Protein AF-A0A358DH69-F1 (afdb_monomer)

Foldseek 3Di:
DPPDDDVVPDQEDADQELAAAPDPVPPCCVSAPYHDNVSSCVVRVVVQCVSQDDDPPGGNGHYHYDDPDDPHDDDD

Structure (mmCIF, N/CA/C/O backbone):
data_AF-A0A358DH69-F1
#
_entry.id   AF-A0A358DH69-F1
#
loop_
_atom_site.group_PDB
_atom_site.id
_atom_site.type_symbol
_atom_site.label_atom_id
_atom_site.label_alt_id
_atom_site.label_comp_id
_atom_site.label_asym_id
_atom_site.label_entity_id
_atom_site.label_seq_id
_atom_site.pdbx_PDB_ins_code
_atom_site.Cartn_x
_atom_site.Cartn_y
_atom_site.Cartn_z
_atom_site.occupancy
_atom_site.B_iso_or_equiv
_atom_site.auth_seq_id
_atom_site.auth_comp_id
_atom_site.auth_asym_id
_atom_site.auth_atom_id
_atom_site.pdbx_PDB_model_num
ATOM 1 N N . SER A 1 1 ? -23.167 11.052 9.632 1.00 57.47 1 SER A N 1
ATOM 2 C CA . SER A 1 1 ? -24.411 10.328 9.988 1.00 57.47 1 SER A CA 1
ATOM 3 C C . SER A 1 1 ? -24.077 9.094 10.804 1.00 57.47 1 SER A C 1
ATOM 5 O O . SER A 1 1 ? -23.236 8.312 10.374 1.00 57.47 1 SER A O 1
ATOM 7 N N . LYS A 1 2 ? -24.712 8.904 11.964 1.00 74.38 2 LYS A N 1
ATOM 8 C CA . LYS A 1 2 ? -24.541 7.684 12.769 1.00 74.38 2 LYS A CA 1
ATOM 9 C C . LYS A 1 2 ? -25.149 6.477 12.035 1.00 74.38 2 LYS A C 1
ATOM 11 O O . LYS A 1 2 ? -26.188 6.621 11.401 1.00 74.38 2 LYS A O 1
ATOM 16 N N . GLY A 1 3 ? -24.485 5.321 12.093 1.00 76.75 3 GLY A N 1
ATOM 17 C CA . GLY A 1 3 ? -25.002 4.041 11.579 1.00 76.75 3 GLY A CA 1
ATOM 18 C C . GLY A 1 3 ? -24.874 3.789 10.070 1.00 76.75 3 GLY A C 1
ATOM 19 O O . GLY A 1 3 ? -25.276 2.729 9.605 1.00 76.75 3 GLY A O 1
ATOM 20 N N . LYS A 1 4 ? -24.294 4.714 9.297 1.00 78.50 4 LYS A N 1
ATOM 21 C CA . LYS A 1 4 ? -24.051 4.518 7.860 1.00 78.50 4 LYS A CA 1
ATOM 22 C C . LYS A 1 4 ? -22.784 3.681 7.627 1.00 78.50 4 LYS A C 1
ATOM 24 O O . LYS A 1 4 ? -21.735 4.030 8.160 1.00 78.50 4 LYS A O 1
ATOM 29 N N . ARG A 1 5 ? -22.899 2.590 6.860 1.00 79.12 5 ARG A N 1
ATOM 30 C CA . ARG A 1 5 ? -21.827 1.606 6.578 1.00 79.12 5 ARG A CA 1
ATOM 31 C C . ARG A 1 5 ? -21.667 1.299 5.077 1.00 79.12 5 ARG A C 1
ATOM 33 O O . ARG A 1 5 ? -21.223 0.217 4.715 1.00 79.12 5 ARG A O 1
ATOM 40 N N . GLY A 1 6 ? -22.121 2.201 4.206 1.00 79.44 6 GLY A N 1
ATOM 41 C CA . GLY A 1 6 ? -21.999 2.034 2.757 1.00 79.44 6 GLY A CA 1
ATOM 42 C C . GLY A 1 6 ? -20.564 2.198 2.244 1.00 79.44 6 GLY A C 1
ATOM 43 O O . GLY A 1 6 ? -19.650 2.562 2.983 1.00 79.44 6 GLY A O 1
ATOM 44 N N . ILE A 1 7 ? -20.374 1.977 0.944 1.00 74.31 7 ILE A N 1
ATOM 45 C CA . ILE A 1 7 ? -19.102 2.253 0.263 1.00 74.31 7 ILE A CA 1
ATOM 46 C C . ILE A 1 7 ? -18.783 3.750 0.413 1.00 74.31 7 ILE A C 1
ATOM 48 O O . ILE A 1 7 ? -19.676 4.591 0.301 1.00 74.31 7 ILE A O 1
ATOM 52 N N . TYR A 1 8 ? -17.524 4.070 0.727 1.00 73.44 8 TYR A N 1
ATOM 53 C CA . TYR A 1 8 ? -17.053 5.422 1.073 1.00 73.44 8 TYR A CA 1
ATOM 54 C C . TYR A 1 8 ? -17.642 6.008 2.370 1.00 73.44 8 TYR A C 1
ATOM 56 O O . TYR A 1 8 ? -17.526 7.206 2.623 1.00 73.44 8 TYR A O 1
ATOM 64 N N . GLN A 1 9 ? -18.269 5.182 3.214 1.00 79.94 9 GLN A N 1
ATOM 65 C CA . GLN A 1 9 ? -18.790 5.589 4.518 1.00 79.94 9 GLN A CA 1
ATOM 66 C C . GLN A 1 9 ? -18.085 4.789 5.616 1.00 79.94 9 GLN A C 1
ATOM 68 O O . GLN A 1 9 ? -18.374 3.616 5.832 1.00 79.94 9 GLN A O 1
ATOM 73 N N . GLY A 1 10 ? -17.161 5.432 6.328 1.00 84.00 10 GLY A N 1
ATOM 74 C CA . GLY A 1 10 ? -16.416 4.810 7.421 1.00 84.00 10 GLY A CA 1
ATOM 75 C C . GLY A 1 10 ? -14.948 5.211 7.419 1.00 84.00 10 GLY A C 1
ATOM 76 O O . GLY A 1 10 ? -14.573 6.225 6.838 1.00 84.00 10 GLY A O 1
ATOM 77 N N . LEU A 1 11 ? -14.130 4.403 8.091 1.00 88.06 11 LEU A N 1
ATOM 78 C CA . LEU A 1 11 ? -12.686 4.614 8.210 1.00 88.06 11 LEU A CA 1
ATOM 79 C C . LEU A 1 11 ? -11.886 3.796 7.183 1.00 88.06 11 LEU A C 1
ATOM 81 O O . LEU A 1 11 ? -10.666 3.764 7.265 1.00 88.06 11 LEU A O 1
ATOM 85 N N . THR A 1 12 ? -12.539 3.113 6.239 1.00 88.19 12 THR A N 1
ATOM 86 C CA . THR A 1 12 ? -11.881 2.277 5.226 1.00 88.19 12 THR A CA 1
ATOM 87 C C . THR A 1 12 ? -11.515 3.087 3.990 1.00 88.19 12 THR A C 1
ATOM 89 O O . THR A 1 12 ? -12.371 3.696 3.349 1.00 88.19 12 THR A O 1
ATOM 92 N N . PHE A 1 13 ? -10.233 3.073 3.635 1.00 89.38 13 PHE A N 1
ATOM 93 C CA . PHE A 1 13 ? -9.698 3.799 2.490 1.00 89.38 13 PHE A CA 1
ATOM 94 C C . PHE A 1 13 ? -8.967 2.840 1.550 1.00 89.38 13 PHE A C 1
ATOM 96 O O . PHE A 1 13 ? -8.092 2.077 1.956 1.00 89.38 13 PHE A O 1
ATOM 103 N N . TRP A 1 14 ? -9.327 2.881 0.267 1.00 90.31 14 TRP A N 1
ATOM 104 C CA . TRP A 1 14 ? -8.785 1.987 -0.761 1.00 90.31 14 TRP A CA 1
ATOM 105 C C . TRP A 1 14 ? -7.479 2.527 -1.341 1.00 90.31 14 TRP A C 1
ATOM 107 O O . TRP A 1 14 ? -7.440 2.997 -2.480 1.00 90.31 14 TRP A O 1
ATOM 117 N N . THR A 1 15 ? -6.435 2.513 -0.520 1.00 92.31 15 THR A N 1
ATOM 118 C CA . THR A 1 15 ? -5.107 3.075 -0.790 1.00 92.31 15 THR A CA 1
ATOM 119 C C . THR A 1 15 ? -4.073 2.429 0.150 1.00 92.31 15 THR A C 1
ATOM 121 O O . THR A 1 15 ? -4.456 2.047 1.265 1.00 92.31 15 THR A O 1
ATOM 124 N N . PRO A 1 16 ? -2.787 2.309 -0.236 1.00 94.31 16 PRO A N 1
ATOM 125 C CA . PRO A 1 16 ? -2.168 2.733 -1.501 1.00 94.31 16 PRO A CA 1
ATOM 126 C C . PRO A 1 16 ? -2.282 1.722 -2.646 1.00 94.31 16 PRO A C 1
ATOM 128 O O . PRO A 1 16 ? -2.519 0.532 -2.432 1.00 94.31 16 PRO A O 1
ATOM 131 N N . ASN A 1 17 ? -2.098 2.219 -3.872 1.00 94.62 17 ASN A N 1
ATOM 132 C CA . ASN A 1 17 ? -1.899 1.392 -5.057 1.00 94.62 17 ASN A CA 1
ATOM 133 C C . ASN A 1 17 ? -0.393 1.100 -5.224 1.00 94.62 17 ASN A C 1
ATOM 135 O O . ASN A 1 17 ? 0.379 1.997 -5.547 1.00 94.62 17 ASN A O 1
ATOM 139 N N . ILE A 1 18 ? 0.020 -0.144 -4.974 1.00 94.19 18 ILE A N 1
ATOM 140 C CA . ILE A 1 18 ? 1.427 -0.592 -4.970 1.00 94.19 18 ILE A CA 1
ATOM 141 C C . ILE A 1 18 ? 1.823 -1.339 -6.251 1.00 94.19 18 ILE A C 1
ATOM 143 O O . ILE A 1 18 ? 2.773 -2.121 -6.270 1.00 94.19 18 ILE A O 1
ATOM 147 N N . ASN A 1 19 ? 1.055 -1.156 -7.320 1.00 92.69 19 ASN A N 1
ATOM 148 C CA . ASN A 1 19 ? 1.361 -1.730 -8.619 1.00 92.69 19 ASN A CA 1
ATOM 149 C C . ASN A 1 19 ? 2.637 -1.125 -9.213 1.00 92.69 19 ASN A C 1
ATOM 151 O O . ASN A 1 19 ? 2.850 0.080 -9.146 1.00 92.69 19 ASN A O 1
ATOM 155 N N . ILE A 1 20 ? 3.463 -1.972 -9.831 1.00 93.19 20 ILE A N 1
ATOM 156 C CA . ILE A 1 20 ? 4.722 -1.546 -10.456 1.00 93.19 20 ILE A CA 1
ATOM 157 C C . ILE A 1 20 ? 4.463 -1.041 -11.873 1.00 93.19 20 ILE A C 1
ATOM 159 O O . ILE A 1 20 ? 4.154 -1.834 -12.758 1.00 93.19 20 ILE A O 1
ATOM 163 N N . PHE A 1 21 ? 4.592 0.261 -12.092 1.00 90.88 21 PHE A N 1
ATOM 164 C CA . PHE A 1 21 ? 4.270 0.924 -13.351 1.00 90.88 21 PHE A CA 1
ATOM 165 C C . PHE A 1 21 ? 5.369 0.727 -14.396 1.00 90.88 21 PHE A C 1
ATOM 167 O O . PHE A 1 21 ? 6.352 1.451 -14.398 1.00 90.88 21 PHE A O 1
ATOM 174 N N . ARG A 1 22 ? 5.208 -0.256 -15.289 1.00 89.88 22 ARG A N 1
ATOM 175 C CA . ARG A 1 22 ? 6.177 -0.542 -16.372 1.00 89.88 22 ARG A CA 1
ATOM 176 C C . ARG A 1 22 ? 5.649 -0.277 -17.776 1.00 89.88 22 ARG A C 1
ATOM 178 O O . ARG A 1 22 ? 6.379 -0.454 -18.746 1.00 89.88 22 ARG A O 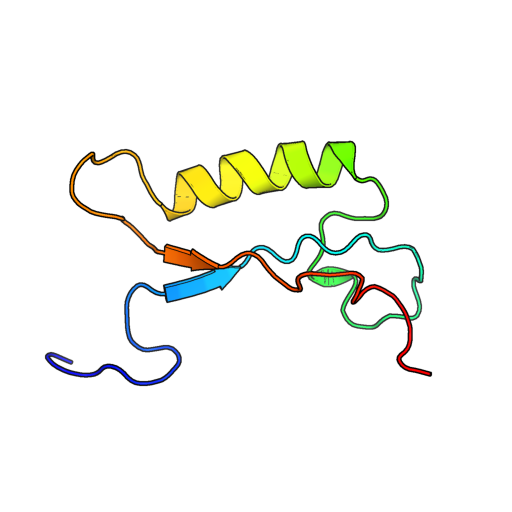1
ATOM 185 N N . ASP A 1 23 ? 4.391 0.132 -17.892 1.00 90.06 23 ASP A N 1
ATOM 186 C CA . ASP A 1 23 ? 3.785 0.496 -19.166 1.00 90.06 23 ASP A CA 1
ATOM 187 C C . ASP A 1 23 ? 3.168 1.895 -19.070 1.00 90.06 23 ASP A C 1
ATOM 189 O O . ASP A 1 23 ? 2.092 2.033 -18.486 1.00 90.06 23 ASP A O 1
ATOM 193 N N . PRO A 1 24 ? 3.789 2.932 -19.663 1.00 87.75 24 PRO A N 1
ATOM 194 C CA . PRO A 1 24 ? 3.274 4.295 -19.598 1.00 87.75 24 PRO A CA 1
ATOM 195 C C . PRO A 1 24 ? 1.915 4.489 -20.284 1.00 87.75 24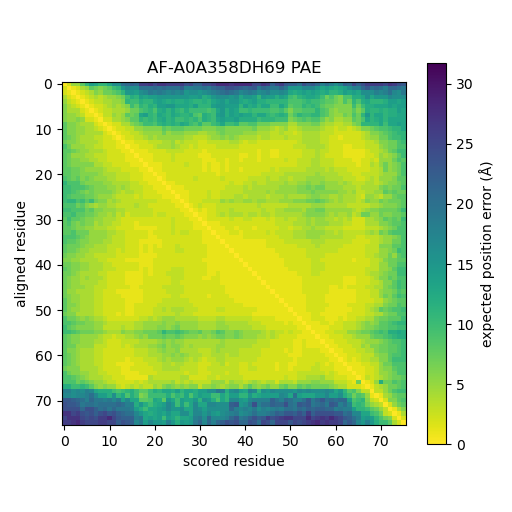 PRO A C 1
ATOM 197 O O . PRO A 1 24 ? 1.265 5.509 -20.068 1.00 87.75 24 PRO A O 1
ATOM 200 N N . ARG A 1 25 ? 1.453 3.519 -21.084 1.00 89.69 25 ARG A N 1
ATOM 201 C CA . ARG A 1 25 ? 0.113 3.530 -21.694 1.00 89.69 25 ARG A CA 1
ATOM 202 C C . ARG A 1 25 ? -0.974 3.144 -20.695 1.00 89.69 25 ARG A C 1
ATOM 204 O O . ARG A 1 25 ? -2.153 3.389 -20.947 1.00 89.69 25 ARG A O 1
ATOM 211 N N . TRP A 1 26 ? -0.605 2.530 -19.572 1.00 86.88 26 TRP A N 1
ATOM 212 C CA . TRP A 1 26 ? -1.549 2.179 -18.525 1.00 86.88 26 TRP A CA 1
ATOM 213 C C . TRP A 1 26 ? -2.038 3.451 -17.823 1.00 86.88 26 TRP A C 1
ATOM 215 O O . TRP A 1 26 ? -1.325 4.066 -17.031 1.00 86.88 26 TRP A O 1
ATOM 225 N N . 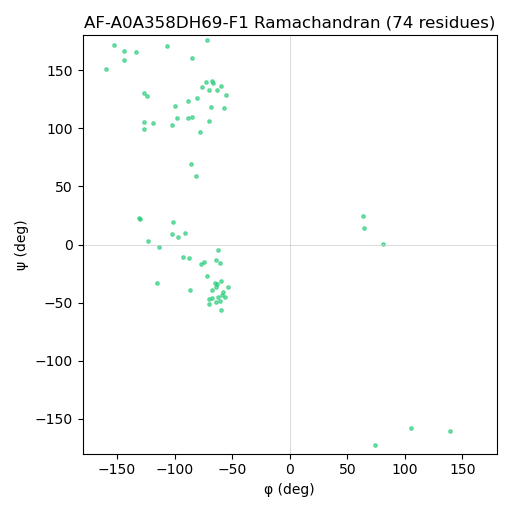GLY A 1 27 ? -3.288 3.839 -18.099 1.00 88.69 27 GLY A N 1
ATOM 226 C CA . GLY A 1 27 ? -3.880 5.110 -17.654 1.00 88.69 27 GLY A CA 1
ATOM 227 C C . GLY A 1 27 ? -3.990 5.304 -16.137 1.00 88.69 27 GLY A C 1
ATOM 228 O O . GLY A 1 27 ? -4.367 6.380 -15.686 1.00 88.69 27 GLY A O 1
ATOM 229 N N . ARG A 1 28 ? -3.645 4.287 -15.340 1.00 89.50 28 ARG A N 1
ATOM 230 C CA . ARG A 1 28 ? -3.628 4.336 -13.872 1.00 89.50 28 ARG A CA 1
ATOM 231 C C . ARG A 1 28 ? -2.223 4.494 -13.285 1.00 89.50 28 ARG A C 1
ATOM 233 O O . ARG A 1 28 ? -2.066 4.423 -12.069 1.00 89.50 28 ARG A O 1
ATOM 2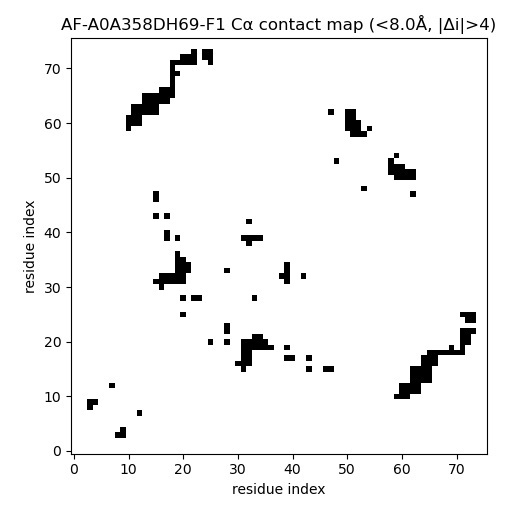40 N N . GLY A 1 29 ? -1.209 4.753 -14.118 1.00 84.94 29 GLY A N 1
ATOM 241 C CA . GLY A 1 29 ? 0.167 4.985 -13.665 1.00 84.94 29 GLY A CA 1
ATOM 242 C C . GLY A 1 29 ? 0.284 6.078 -12.597 1.00 84.94 29 GLY A C 1
ATOM 243 O O . GLY A 1 29 ? 1.017 5.906 -11.625 1.00 84.94 29 GLY A O 1
ATOM 244 N N . MET A 1 30 ? -0.528 7.139 -12.713 1.00 89.06 30 MET A N 1
ATOM 245 C CA . MET A 1 30 ? -0.618 8.257 -11.755 1.00 89.06 30 MET A CA 1
ATOM 246 C C . MET A 1 30 ? -1.044 7.857 -10.332 1.00 89.06 30 MET A C 1
ATOM 248 O O . MET A 1 30 ? -0.894 8.648 -9.407 1.00 89.06 30 MET A O 1
ATOM 252 N N . GLU A 1 31 ? -1.605 6.660 -10.145 1.00 90.88 31 GLU A N 1
ATOM 253 C CA . GLU A 1 31 ? -1.999 6.155 -8.827 1.00 90.88 31 GLU A CA 1
ATOM 254 C C . GLU A 1 31 ? -0.854 5.434 -8.097 1.00 90.88 31 GLU A C 1
ATOM 256 O O . GLU A 1 31 ? -1.007 5.115 -6.919 1.00 90.88 31 GLU A O 1
ATOM 261 N N . THR A 1 32 ? 0.252 5.132 -8.78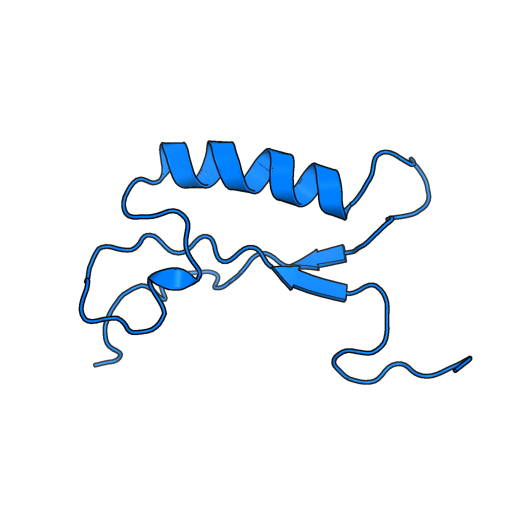5 1.00 91.94 32 THR A N 1
ATOM 262 C CA . THR A 1 32 ? 1.345 4.283 -8.280 1.00 91.94 32 THR A CA 1
ATOM 263 C C . THR A 1 32 ? 2.594 5.075 -7.915 1.00 91.94 32 THR A C 1
ATOM 265 O O . THR A 1 32 ? 2.722 6.256 -8.231 1.00 91.94 32 THR A O 1
ATOM 268 N N . TYR A 1 33 ? 3.550 4.395 -7.283 1.00 94.50 33 TYR A N 1
ATOM 269 C CA . TYR A 1 33 ? 4.841 4.968 -6.901 1.00 94.50 33 TYR A CA 1
ATOM 270 C C . TYR A 1 33 ? 5.942 4.799 -7.965 1.00 94.50 33 TYR A C 1
ATOM 272 O O . TYR A 1 33 ? 7.099 5.110 -7.694 1.00 94.50 33 TYR A O 1
ATOM 280 N N . GLY A 1 34 ? 5.596 4.345 -9.175 1.00 92.88 34 GLY A N 1
ATOM 281 C CA . GLY A 1 34 ? 6.529 4.198 -10.295 1.00 92.88 34 GLY A CA 1
ATOM 282 C C . GLY A 1 34 ? 6.926 2.751 -10.598 1.00 92.88 34 GLY A C 1
ATOM 283 O O . GLY A 1 34 ? 6.193 1.807 -10.299 1.00 92.88 34 GLY A O 1
ATOM 284 N N . GLU A 1 35 ? 8.071 2.584 -11.261 1.00 94.56 35 GLU A N 1
ATOM 285 C CA . GLU A 1 35 ? 8.517 1.307 -11.844 1.00 94.56 35 GLU A CA 1
ATOM 286 C C . GLU A 1 35 ? 9.411 0.452 -10.929 1.00 94.56 35 GLU A C 1
ATOM 288 O O . GLU A 1 35 ? 9.681 -0.713 -11.245 1.00 94.56 35 GLU A O 1
ATOM 293 N N . ASP A 1 36 ? 9.869 1.017 -9.808 1.00 96.06 36 ASP A N 1
ATOM 294 C CA . ASP A 1 36 ? 10.822 0.381 -8.899 1.00 96.06 36 ASP A CA 1
ATOM 295 C C . ASP A 1 36 ? 10.121 -0.253 -7.678 1.00 96.06 36 ASP A C 1
ATOM 297 O O . ASP A 1 36 ? 9.474 0.455 -6.894 1.00 96.06 36 ASP A O 1
ATOM 301 N N . PRO A 1 37 ? 10.241 -1.580 -7.470 1.00 94.38 37 PRO A N 1
ATOM 302 C CA . PRO A 1 37 ? 9.628 -2.258 -6.329 1.00 94.38 37 PRO A CA 1
ATOM 303 C C . PRO A 1 37 ? 10.165 -1.808 -4.969 1.00 94.38 37 PRO A C 1
ATOM 305 O O . PRO A 1 37 ? 9.403 -1.785 -4.001 1.00 94.38 37 PRO A O 1
ATOM 308 N N . PHE A 1 38 ? 11.451 -1.460 -4.880 1.00 96.69 38 PHE A N 1
ATOM 309 C CA . PHE A 1 38 ? 12.068 -1.078 -3.612 1.00 96.69 38 PHE A CA 1
ATOM 310 C C . PHE A 1 38 ? 11.549 0.284 -3.140 1.00 96.69 38 PHE A C 1
ATOM 312 O O . PHE A 1 38 ? 11.006 0.394 -2.042 1.00 96.69 38 PHE A O 1
ATOM 319 N N . LEU A 1 39 ? 11.597 1.291 -4.009 1.00 96.31 39 LEU A N 1
ATOM 320 C CA . LEU A 1 39 ? 11.035 2.614 -3.768 1.00 96.31 39 LEU A CA 1
ATOM 321 C C . LEU A 1 39 ? 9.534 2.546 -3.470 1.00 96.31 39 LEU A C 1
ATOM 323 O O . LEU A 1 39 ? 9.051 3.214 -2.557 1.00 96.31 39 LEU A O 1
ATOM 327 N N . THR A 1 40 ? 8.796 1.703 -4.200 1.00 96.50 40 THR A N 1
ATOM 328 C CA . THR A 1 40 ? 7.365 1.476 -3.952 1.00 96.50 40 THR A CA 1
ATOM 329 C C . THR A 1 40 ? 7.120 1.016 -2.513 1.00 96.50 40 THR A C 1
ATOM 331 O O . THR A 1 40 ? 6.227 1.542 -1.848 1.00 96.50 40 THR A O 1
ATOM 334 N N . ALA A 1 41 ? 7.914 0.071 -2.003 1.00 95.88 41 ALA A N 1
ATOM 335 C CA . ALA A 1 41 ? 7.798 -0.404 -0.626 1.00 95.88 41 ALA A CA 1
ATOM 336 C C . ALA A 1 41 ? 8.187 0.676 0.398 1.00 95.88 41 ALA A C 1
ATOM 338 O O . ALA A 1 41 ? 7.433 0.916 1.347 1.00 95.88 41 ALA A O 1
ATOM 339 N N . GLU A 1 42 ? 9.308 1.365 0.172 1.00 98.12 42 GLU A N 1
ATOM 340 C CA . GLU A 1 42 ? 9.814 2.426 1.053 1.00 98.12 42 GLU A CA 1
ATOM 341 C C . GLU A 1 42 ? 8.826 3.591 1.207 1.00 98.12 42 GLU A C 1
ATOM 343 O O . GLU A 1 42 ? 8.743 4.188 2.278 1.00 98.12 42 GLU A O 1
ATOM 348 N N . LEU A 1 43 ? 8.025 3.891 0.179 1.00 97.56 43 LEU A N 1
ATOM 349 C CA . LEU A 1 43 ? 6.977 4.916 0.243 1.00 97.56 43 LEU A CA 1
ATOM 350 C C . LEU A 1 43 ? 5.646 4.378 0.789 1.00 97.56 43 LEU A C 1
ATOM 352 O O . LEU A 1 43 ? 4.969 5.061 1.565 1.00 97.56 43 LEU A O 1
ATOM 356 N N . ALA A 1 44 ? 5.257 3.153 0.425 1.00 96.38 44 ALA A N 1
ATOM 357 C CA . ALA A 1 44 ? 3.978 2.577 0.836 1.00 96.38 44 ALA A CA 1
ATOM 358 C C . ALA A 1 44 ? 3.914 2.289 2.345 1.00 96.38 44 ALA A C 1
ATOM 360 O O . ALA A 1 44 ? 2.883 2.529 2.975 1.00 96.38 44 ALA A O 1
ATOM 361 N N . ILE A 1 45 ? 5.003 1.801 2.949 1.00 97.06 45 ILE A N 1
ATOM 362 C CA . ILE A 1 45 ? 5.056 1.465 4.381 1.00 97.06 45 ILE A CA 1
ATOM 363 C C . ILE A 1 45 ? 4.757 2.678 5.282 1.00 97.06 45 ILE A C 1
ATOM 365 O O . ILE A 1 45 ? 3.839 2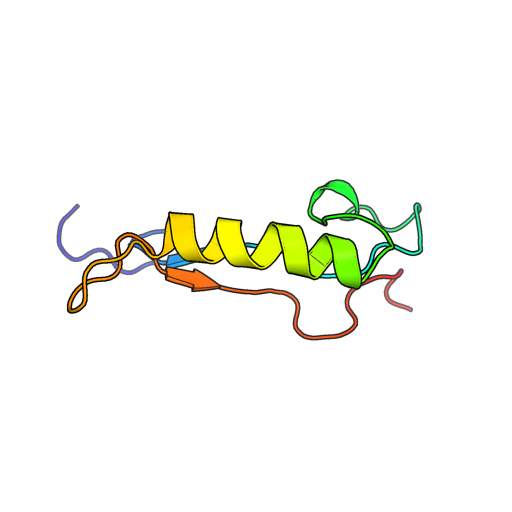.584 6.107 1.00 97.06 45 ILE A O 1
ATOM 369 N N . PRO A 1 46 ? 5.478 3.814 5.184 1.00 97.50 46 PRO A N 1
ATOM 370 C CA . PRO A 1 46 ? 5.192 4.984 6.010 1.00 97.50 46 PRO A CA 1
ATOM 371 C C . PRO A 1 46 ? 3.816 5.582 5.701 1.00 97.50 46 PRO A C 1
ATOM 373 O O . PRO A 1 46 ? 3.140 6.037 6.623 1.00 97.50 46 PRO A O 1
ATOM 376 N N . PHE A 1 47 ? 3.354 5.516 4.448 1.00 96.75 47 PHE A N 1
ATOM 377 C CA . PHE A 1 47 ? 2.00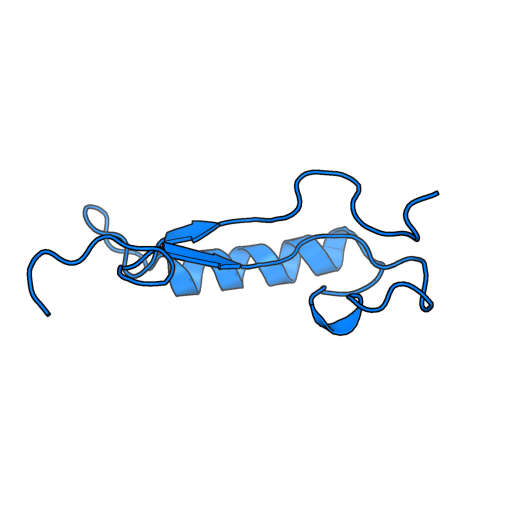6 5.944 4.077 1.00 96.75 47 PHE A CA 1
ATOM 378 C C . PHE A 1 47 ? 0.922 5.140 4.817 1.00 96.75 47 PHE A C 1
ATOM 380 O O . PHE A 1 47 ? 0.027 5.719 5.436 1.00 96.75 47 PHE A O 1
ATOM 387 N N . ILE A 1 48 ? 1.034 3.807 4.833 1.00 96.88 48 ILE A N 1
ATOM 388 C CA . ILE A 1 48 ? 0.114 2.915 5.559 1.00 96.88 48 ILE A CA 1
ATOM 389 C C . ILE A 1 48 ? 0.170 3.185 7.064 1.00 96.88 48 ILE A C 1
ATOM 391 O O . ILE A 1 48 ? -0.877 3.312 7.696 1.00 96.88 48 ILE A O 1
ATOM 395 N N . LYS A 1 49 ? 1.371 3.322 7.640 1.00 96.88 49 LYS A N 1
ATOM 396 C CA . LYS A 1 49 ? 1.538 3.648 9.066 1.00 96.88 49 LYS A CA 1
ATOM 397 C C . LYS A 1 49 ? 0.873 4.980 9.424 1.00 96.88 49 LYS A C 1
ATOM 399 O O . LYS A 1 49 ? 0.158 5.052 10.417 1.00 96.88 49 LYS A O 1
ATOM 404 N N . GLY A 1 50 ? 1.038 6.010 8.594 1.00 96.50 50 GLY A N 1
ATOM 405 C CA . GLY A 1 50 ? 0.410 7.317 8.805 1.00 96.50 50 GLY A CA 1
ATOM 406 C C . GLY A 1 50 ? -1.121 7.281 8.746 1.00 96.50 50 GLY A C 1
ATOM 407 O O . GLY A 1 50 ? -1.785 7.981 9.515 1.00 96.50 50 GLY A O 1
ATOM 408 N N . LEU A 1 51 ? -1.689 6.449 7.866 1.00 95.88 51 LEU A N 1
ATOM 409 C CA . LEU A 1 51 ? -3.136 6.228 7.800 1.00 95.88 51 LEU A CA 1
ATOM 410 C C . LEU A 1 51 ? -3.652 5.456 9.013 1.00 95.88 51 LEU A C 1
ATOM 412 O O . LEU A 1 51 ? -4.648 5.854 9.611 1.00 95.88 51 LEU A O 1
ATOM 416 N N . GLN A 1 52 ? -2.976 4.369 9.374 1.00 96.81 52 GLN A N 1
ATOM 417 C CA . GLN A 1 52 ? -3.405 3.480 10.450 1.00 96.81 52 GLN A CA 1
ATOM 418 C C . GLN A 1 52 ? -3.229 4.085 11.841 1.00 96.81 52 GLN A C 1
ATOM 420 O O . GLN A 1 52 ? -4.027 3.786 12.729 1.00 96.81 52 GLN A O 1
ATOM 425 N N . GLY A 1 53 ? -2.271 4.995 12.004 1.00 96.50 53 GLY A N 1
ATOM 426 C CA . GLY A 1 53 ? -1.904 5.531 13.307 1.00 96.50 53 GLY A CA 1
ATOM 427 C C . GLY A 1 53 ? -1.108 4.522 14.133 1.00 96.50 53 GLY A C 1
ATOM 428 O O . GLY A 1 53 ? -0.692 3.470 13.646 1.00 96.50 53 GLY A O 1
ATOM 429 N N . ASP A 1 54 ? -0.878 4.883 15.387 1.00 96.44 54 ASP A N 1
ATOM 430 C CA . ASP A 1 54 ? 0.003 4.205 16.339 1.00 96.44 54 ASP A CA 1
ATOM 431 C C . ASP A 1 54 ? -0.711 3.784 17.638 1.00 96.44 54 ASP A C 1
ATOM 433 O O . ASP A 1 54 ? -0.081 3.226 18.537 1.00 96.44 54 ASP A O 1
ATOM 437 N N . ASP A 1 55 ? -2.025 4.004 17.737 1.00 96.12 55 ASP A N 1
ATOM 438 C CA . ASP A 1 55 ? -2.827 3.545 18.871 1.00 96.12 55 ASP A CA 1
ATOM 439 C C . ASP A 1 55 ? -2.959 2.011 18.853 1.00 96.12 55 ASP A C 1
ATOM 441 O O . ASP A 1 55 ? -3.245 1.383 17.831 1.00 96.12 55 ASP A O 1
ATOM 445 N N . SER A 1 56 ? -2.733 1.389 20.011 1.00 94.06 56 SER A N 1
ATOM 446 C CA . SER A 1 56 ? -2.672 -0.070 20.153 1.00 94.06 56 SER A CA 1
ATOM 447 C C . SER A 1 56 ? -4.035 -0.762 20.080 1.00 94.06 56 SER A C 1
ATOM 449 O O . SER A 1 56 ? -4.096 -1.983 19.923 1.00 94.06 56 SER A O 1
ATOM 451 N N . LYS A 1 57 ? -5.130 -0.007 20.212 1.00 95.50 57 LYS A N 1
ATOM 452 C CA . LYS A 1 57 ? -6.501 -0.519 20.259 1.00 95.50 57 LYS A CA 1
ATOM 453 C C . LYS A 1 57 ? -7.340 -0.063 19.069 1.00 95.50 57 LYS A C 1
ATOM 455 O O . LYS A 1 57 ? -8.224 -0.805 18.638 1.00 95.50 57 LYS A O 1
ATOM 460 N N . TYR A 1 58 ? -7.104 1.138 18.553 1.00 94.25 58 TYR A N 1
ATOM 461 C CA . TYR A 1 58 ? -7.931 1.755 17.526 1.00 94.25 58 TYR A CA 1
ATOM 462 C C . TYR A 1 58 ? -7.107 2.199 16.321 1.00 94.25 58 TYR A C 1
ATOM 464 O O . TYR A 1 58 ? -6.145 2.943 16.439 1.00 94.25 58 TYR A O 1
ATOM 472 N N . LEU A 1 59 ? -7.557 1.819 15.126 1.00 92.56 59 LEU A N 1
ATOM 473 C CA . LEU A 1 59 ? -7.016 2.381 13.894 1.00 92.56 59 LEU A CA 1
ATOM 474 C C . LEU A 1 59 ? -7.571 3.788 13.672 1.00 92.56 59 LEU A C 1
ATOM 476 O O . LEU A 1 59 ? -8.781 4.008 13.775 1.00 92.56 59 LEU A O 1
ATOM 480 N N . LYS A 1 60 ? -6.694 4.722 13.295 1.00 93.88 60 LYS A N 1
ATOM 481 C CA . LYS A 1 60 ? -7.095 6.057 12.834 1.00 93.88 60 LYS A CA 1
ATOM 482 C C . LYS A 1 60 ? -7.894 5.949 11.536 1.00 93.88 60 LYS A C 1
ATOM 484 O O . LYS A 1 60 ? -8.982 6.512 11.444 1.00 93.88 60 LYS A O 1
ATOM 489 N N . LEU A 1 61 ? -7.368 5.199 10.567 1.00 93.69 61 LEU A N 1
ATOM 490 C CA . LEU A 1 61 ? -8.009 4.768 9.323 1.00 93.69 61 LEU A CA 1
ATOM 491 C C . LEU A 1 61 ? -7.539 3.353 8.959 1.00 93.69 61 LEU A C 1
ATOM 493 O O . LEU A 1 61 ? -6.476 2.913 9.376 1.00 93.69 61 LEU A O 1
ATOM 497 N N . VAL A 1 62 ? -8.307 2.636 8.145 1.00 92.50 62 VAL A N 1
ATOM 498 C CA . VAL A 1 62 ? -7.918 1.336 7.586 1.00 92.50 62 VAL A CA 1
ATOM 499 C C . VAL A 1 62 ? -7.389 1.551 6.173 1.00 92.50 62 VAL A C 1
ATOM 501 O O . VAL A 1 62 ? -8.162 1.842 5.255 1.00 92.50 62 VAL A O 1
ATOM 504 N N . ALA A 1 63 ? -6.077 1.397 5.997 1.00 94.25 63 ALA A N 1
ATOM 505 C CA . ALA A 1 63 ? -5.460 1.331 4.678 1.00 94.25 63 ALA A CA 1
ATOM 506 C C . ALA A 1 63 ? -5.793 -0.015 4.016 1.00 94.25 63 ALA A C 1
ATOM 508 O O . ALA A 1 63 ? -5.800 -1.057 4.666 1.00 94.25 63 ALA A O 1
ATOM 509 N N . THR A 1 64 ? -6.070 0.001 2.716 1.00 93.44 64 THR A N 1
ATOM 510 C CA . THR A 1 64 ? -6.350 -1.206 1.930 1.00 93.44 64 THR A CA 1
ATOM 511 C C . THR A 1 64 ? -5.424 -1.212 0.729 1.00 93.44 64 THR A C 1
ATOM 513 O O . THR A 1 64 ? -5.663 -0.519 -0.263 1.00 93.44 64 THR A O 1
ATOM 516 N N . VAL A 1 65 ? -4.352 -1.987 0.849 1.00 91.81 65 VAL A N 1
ATOM 517 C CA . VAL A 1 65 ? -3.350 -2.145 -0.201 1.00 91.81 65 VAL A CA 1
ATOM 518 C C . VAL A 1 65 ? -3.993 -2.791 -1.425 1.00 91.81 65 VAL A C 1
ATOM 520 O O . VAL A 1 65 ? -4.711 -3.785 -1.314 1.00 91.81 65 VAL A O 1
ATOM 523 N N . LYS A 1 66 ? -3.739 -2.221 -2.600 1.00 90.81 66 LYS A N 1
ATOM 524 C CA . LYS A 1 66 ? -4.272 -2.696 -3.879 1.00 90.81 66 LYS A CA 1
ATOM 525 C C . LYS A 1 66 ? -3.236 -2.509 -4.993 1.00 90.81 66 LYS A C 1
ATOM 527 O O . LYS A 1 66 ? -2.256 -1.809 -4.797 1.00 90.81 66 LYS A O 1
ATOM 532 N N . HIS A 1 67 ? -3.393 -3.105 -6.161 1.00 91.69 67 HIS A N 1
ATOM 533 C CA . HIS A 1 67 ? -4.316 -4.180 -6.509 1.00 91.69 67 HIS A CA 1
ATOM 534 C C . HIS A 1 67 ? -3.489 -5.457 -6.534 1.00 91.69 67 HIS A C 1
ATOM 536 O O . HIS A 1 67 ? -2.708 -5.697 -7.457 1.00 91.69 67 HIS A O 1
ATOM 542 N N . PHE A 1 68 ? -3.618 -6.244 -5.470 1.00 82.00 68 PHE A N 1
ATOM 543 C CA . PHE A 1 68 ? -2.920 -7.513 -5.377 1.00 82.00 68 PHE A CA 1
ATOM 544 C C . PHE A 1 68 ? -3.511 -8.496 -6.409 1.00 82.00 68 PHE A C 1
ATOM 546 O O . PHE A 1 68 ? -4.700 -8.792 -6.333 1.00 82.00 68 PHE A O 1
ATOM 553 N N . ALA A 1 69 ? -2.764 -9.005 -7.390 1.00 69.75 69 ALA A N 1
ATOM 554 C CA . ALA A 1 69 ? -1.405 -8.629 -7.798 1.00 69.75 69 ALA A CA 1
ATOM 555 C C . ALA A 1 69 ? -1.321 -8.466 -9.327 1.00 69.75 69 ALA A C 1
ATOM 557 O O . ALA A 1 69 ? -2.203 -8.910 -10.054 1.00 69.75 69 ALA A O 1
ATOM 558 N N . VAL A 1 70 ? -0.239 -7.845 -9.817 1.00 67.06 70 VAL A N 1
ATOM 559 C CA . VAL A 1 70 ? 0.111 -7.765 -11.258 1.00 67.06 70 VAL A CA 1
ATOM 560 C C . VAL A 1 70 ? -0.906 -6.998 -12.130 1.00 67.06 70 VAL A C 1
ATOM 562 O O . VAL A 1 70 ? -0.963 -7.146 -13.343 1.00 67.06 70 VAL A O 1
ATOM 565 N N . HIS A 1 71 ? -1.676 -6.087 -11.542 1.00 59.50 71 HIS A N 1
ATOM 566 C CA . HIS A 1 71 ? -2.537 -5.151 -12.279 1.00 59.50 71 HIS A CA 1
ATOM 567 C C . HIS A 1 71 ? -1.746 -3.930 -12.803 1.00 59.50 71 HIS A C 1
ATOM 569 O O . HIS A 1 71 ? -1.999 -2.811 -12.370 1.00 59.50 71 HIS A O 1
ATOM 575 N N . SER A 1 72 ? -0.717 -4.138 -13.634 1.00 55.47 72 SER A N 1
ATOM 576 C CA . SER A 1 72 ? 0.227 -3.071 -14.031 1.00 55.47 72 SER A CA 1
ATOM 577 C C . SER A 1 72 ? 0.501 -2.936 -15.539 1.00 55.47 72 SER A C 1
ATOM 579 O O . SER A 1 72 ? 1.540 -2.409 -15.937 1.00 55.47 72 SER A O 1
ATOM 581 N N . GLY A 1 73 ? -0.403 -3.414 -16.389 1.00 52.84 73 GLY A N 1
ATOM 582 C CA . GLY A 1 73 ? -0.293 -3.323 -17.848 1.00 52.84 73 GLY A CA 1
ATOM 583 C C . GLY A 1 73 ? -1.675 -3.324 -18.505 1.00 52.84 73 GLY A C 1
ATOM 584 O O . GLY A 1 73 ? -2.666 -3.517 -17.796 1.00 52.84 73 GLY A O 1
ATOM 585 N N . PRO A 1 74 ? -1.775 -3.075 -19.824 1.00 53.59 74 PRO A N 1
ATOM 586 C CA . PRO A 1 74 ? -3.040 -3.174 -20.541 1.00 53.59 74 PRO A CA 1
ATOM 587 C C . PRO A 1 74 ? -3.640 -4.568 -20.339 1.00 53.59 74 PRO A C 1
ATOM 589 O O . PRO A 1 74 ? -2.957 -5.577 -20.5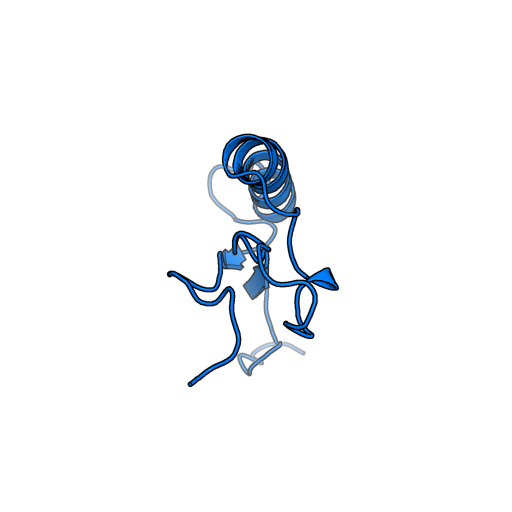26 1.00 53.59 74 PRO A O 1
ATOM 592 N N . GLU A 1 75 ? -4.909 -4.606 -19.930 1.00 50.78 75 GLU A N 1
ATOM 593 C CA . GLU A 1 75 ? -5.714 -5.824 -19.983 1.00 50.78 75 GLU A CA 1
ATOM 594 C C . GLU A 1 75 ? -5.719 -6.282 -21.446 1.00 50.78 75 GLU A C 1
ATOM 596 O O . GLU A 1 75 ? -6.093 -5.518 -22.338 1.00 50.78 75 GLU A O 1
ATOM 601 N N . SER A 1 76 ? -5.161 -7.468 -21.692 1.00 52.66 76 SER A N 1
ATOM 602 C CA . SER A 1 76 ? -5.254 -8.136 -22.995 1.00 52.66 76 SER A CA 1
ATOM 603 C C . SER A 1 76 ? -6.641 -8.730 -23.149 1.00 52.66 76 SER A C 1
ATOM 605 O O . SER A 1 76 ? -7.126 -9.285 -22.136 1.00 52.66 76 SER A O 1
#

pLDDT: mean 87.1, std 12.47, range [50.78, 98.12]

Mean predicted alig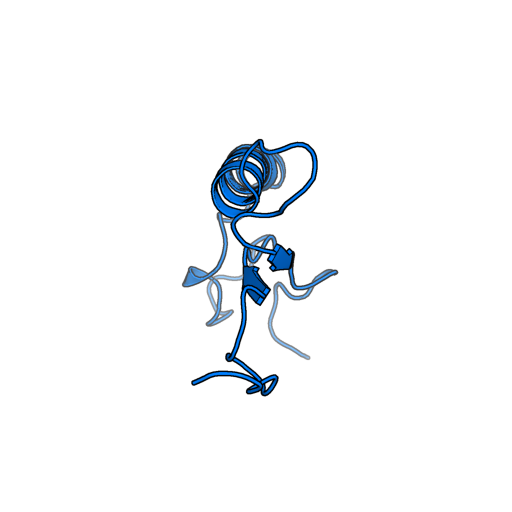ned error: 5.9 Å

Solvent-accessible surface area (backbone atoms only — not comparable to full-atom values): 4714 Å² total; per-residue (Å²): 122,89,92,62,74,53,91,94,39,77,54,69,40,92,34,56,42,72,37,53,40,77,37,92,82,30,89,62,47,89,63,34,69,38,62,47,70,65,62,32,49,68,53,47,52,59,52,43,46,66,41,24,50,82,58,94,88,51,67,70,23,43,60,35,79,30,58,90,71,88,71,36,56,76,86,126

Sequence (76 aa):
SKGKRGIYQGLTFWTPNINIFRDPRWGRGMETYGEDPFLTAELAIPFIKGLQGDDSKYLKLVATVKHFAVHSGPES

Nearest PDB structures (foldseek):
  8xrx-assembly3_E  TM=9.274E-01  e=1.262E-03  Cellulosimicrobium cellulans
  8xrx-assembly1_B  TM=9.079E-01  e=1.027E-03  Cellulosimicrobium cellulans
  8xru-assembly1_B  TM=9.079E-01  e=1.178E-03  Cellulosimicrobium
  8xrt-assembly3_C  TM=9.064E-01  e=1.777E-03  Cellulosimicrobium
  5t0c-assembly1_AB  TM=4.076E-01  e=7.526E+00  Homo sapiens

Radius of gyration: 14.77 Å; Cα contacts (8 Å, |Δi|>4): 109; chains: 1; bounding box: 37×19×43 Å

Secondary structure (DSSP, 8-state):
-TT--STT-SSEE---B------TT-TTGGGS--S-HHHHHHHHHHHHHHHH-S-SS--SSEE--B-TTT--S---